Protein AF-A0A7Z9N1A2-F1 (afdb_monomer)

Structure (mmCIF, N/CA/C/O backbone):
data_AF-A0A7Z9N1A2-F1
#
_entry.id   AF-A0A7Z9N1A2-F1
#
loop_
_atom_site.group_PDB
_atom_site.id
_atom_site.type_symbol
_atom_site.label_atom_id
_atom_site.label_alt_id
_atom_site.label_comp_id
_atom_site.label_asym_id
_atom_site.label_entity_id
_atom_site.label_seq_id
_atom_site.pdbx_PDB_ins_code
_atom_site.Cartn_x
_atom_site.Cartn_y
_atom_site.Cartn_z
_atom_site.occupancy
_atom_site.B_iso_or_equiv
_atom_site.auth_seq_id
_atom_site.auth_comp_id
_atom_site.auth_asym_id
_atom_site.auth_atom_id
_atom_site.pdbx_PDB_model_num
ATOM 1 N N . MET A 1 1 ? -31.676 -29.178 6.884 1.00 46.12 1 MET A N 1
ATOM 2 C CA . MET A 1 1 ? -31.050 -28.590 5.683 1.00 46.12 1 MET A CA 1
ATOM 3 C C . MET A 1 1 ? -30.686 -27.167 6.058 1.00 46.12 1 MET A C 1
ATOM 5 O O . MET A 1 1 ? -31.570 -26.371 6.336 1.00 46.12 1 MET A O 1
ATOM 9 N N . ASN A 1 2 ? -29.401 -26.949 6.323 1.00 45.44 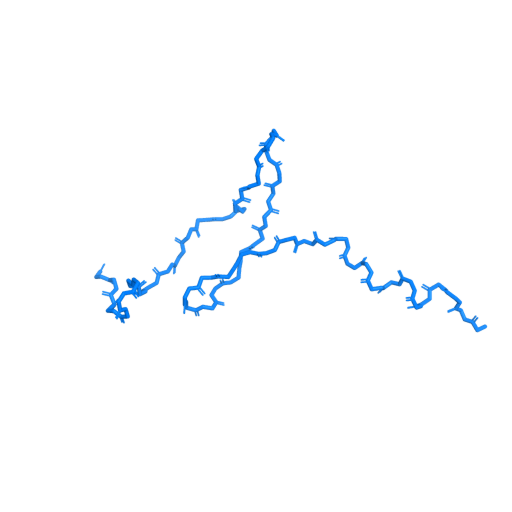2 ASN A N 1
ATOM 10 C CA . ASN A 1 2 ? -28.905 -25.856 7.154 1.00 45.44 2 ASN A CA 1
ATOM 11 C C . ASN A 1 2 ? -28.884 -24.524 6.397 1.00 45.44 2 ASN A C 1
ATOM 13 O O . ASN A 1 2 ? -27.991 -24.303 5.589 1.00 45.44 2 ASN A O 1
A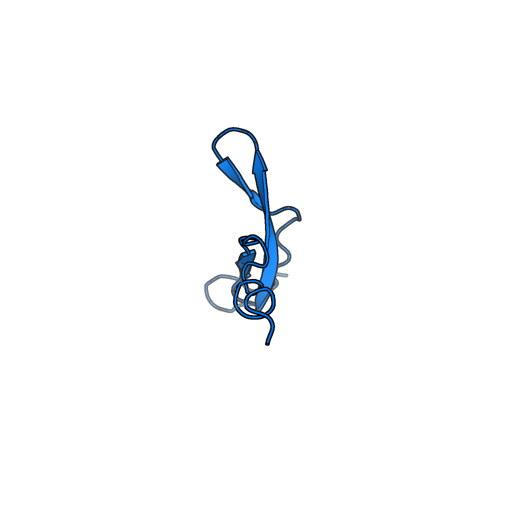TOM 17 N N . LEU A 1 3 ? -29.774 -23.602 6.772 1.00 57.19 3 LEU A N 1
ATOM 18 C CA . LEU A 1 3 ? -29.734 -22.188 6.363 1.00 57.19 3 LEU A CA 1
ATOM 19 C C . LEU A 1 3 ? -28.480 -21.447 6.895 1.00 57.19 3 LEU A C 1
ATOM 21 O O . LEU A 1 3 ? -28.181 -20.330 6.499 1.00 57.19 3 LEU A O 1
ATOM 25 N N . ILE A 1 4 ? -27.717 -22.085 7.791 1.00 60.47 4 ILE A N 1
ATOM 26 C CA . ILE A 1 4 ? -26.505 -21.538 8.427 1.00 60.47 4 ILE A CA 1
ATOM 27 C C . ILE A 1 4 ? -25.250 -21.717 7.541 1.00 60.47 4 ILE A C 1
ATOM 29 O O . ILE A 1 4 ? -24.208 -21.139 7.839 1.00 60.47 4 ILE A O 1
ATOM 33 N N . LEU A 1 5 ? -25.327 -22.492 6.447 1.00 55.59 5 LEU A N 1
ATOM 34 C CA . LEU A 1 5 ? -24.198 -22.697 5.523 1.00 55.59 5 LEU A CA 1
ATOM 35 C C . LEU A 1 5 ? -24.203 -21.739 4.319 1.00 55.59 5 LEU A C 1
ATOM 37 O O . LEU A 1 5 ? -23.133 -21.448 3.800 1.00 55.59 5 LEU A O 1
ATOM 41 N N . GLU A 1 6 ? -25.356 -21.191 3.925 1.00 59.16 6 GLU A N 1
ATOM 42 C CA . GLU A 1 6 ? -25.455 -20.218 2.816 1.00 59.16 6 GLU A CA 1
ATOM 43 C C . GLU A 1 6 ? -25.216 -18.763 3.259 1.00 59.16 6 GLU A C 1
ATOM 45 O O . GLU A 1 6 ? -24.946 -17.904 2.427 1.00 59.16 6 GLU A O 1
ATOM 50 N N . LEU A 1 7 ? -25.236 -18.482 4.569 1.00 52.94 7 LEU A N 1
ATOM 51 C CA . LEU A 1 7 ? -24.929 -17.155 5.130 1.00 52.94 7 LEU A CA 1
ATOM 52 C C . LEU A 1 7 ? -23.475 -16.998 5.598 1.00 52.94 7 LEU A C 1
ATOM 54 O O . LEU A 1 7 ? -23.111 -15.972 6.162 1.00 52.94 7 LEU A O 1
ATOM 58 N N . ARG A 1 8 ? -22.612 -17.991 5.363 1.00 53.41 8 ARG A N 1
ATOM 59 C CA . ARG A 1 8 ? -21.170 -17.874 5.631 1.00 53.41 8 ARG A CA 1
ATOM 60 C C . ARG A 1 8 ? -20.386 -17.684 4.342 1.00 53.41 8 ARG A C 1
ATOM 62 O O . ARG A 1 8 ? -19.421 -18.394 4.097 1.00 53.41 8 ARG A O 1
ATOM 69 N N . ASN A 1 9 ? -20.793 -16.714 3.532 1.00 45.97 9 ASN A N 1
ATOM 70 C CA . ASN A 1 9 ? -19.835 -16.032 2.665 1.00 45.97 9 ASN A CA 1
ATOM 71 C C . ASN A 1 9 ? -19.683 -14.558 3.048 1.00 45.97 9 ASN A C 1
ATOM 73 O O . ASN A 1 9 ? -19.312 -13.728 2.228 1.00 45.97 9 ASN A O 1
ATOM 77 N N . GLU A 1 10 ? -19.938 -14.247 4.317 1.00 51.19 10 GLU A N 1
ATOM 78 C CA . GLU A 1 10 ? -19.305 -13.116 4.976 1.00 51.19 10 GLU A CA 1
ATOM 79 C C . GLU A 1 10 ? -18.050 -13.647 5.677 1.00 51.19 10 GLU A C 1
ATOM 81 O O . GLU A 1 10 ? -18.018 -13.872 6.887 1.00 51.19 10 GLU A O 1
ATOM 86 N N . THR A 1 11 ? -16.978 -13.882 4.912 1.00 51.34 11 THR A N 1
ATOM 87 C CA . THR A 1 11 ? -15.662 -13.545 5.462 1.00 51.34 11 THR A CA 1
ATOM 88 C C . THR A 1 11 ? -15.761 -12.053 5.719 1.00 51.34 11 THR A C 1
ATOM 90 O O . THR A 1 11 ? -15.714 -11.299 4.754 1.00 51.34 11 THR A O 1
ATOM 93 N N . TRP A 1 12 ? -16.084 -11.653 6.952 1.00 46.44 12 TRP A N 1
ATOM 94 C CA . TRP A 1 12 ? -16.193 -10.258 7.380 1.00 46.44 12 TRP A CA 1
ATOM 95 C C . TRP A 1 12 ? -15.085 -9.465 6.701 1.00 46.44 12 TRP A C 1
ATOM 97 O O . TRP A 1 12 ? -13.917 -9.685 7.015 1.00 46.44 12 TRP A O 1
ATOM 107 N N . GLY A 1 13 ? -15.485 -8.714 5.669 1.00 53.34 13 GLY A N 1
ATOM 108 C CA . GLY A 1 13 ? -14.649 -8.351 4.531 1.00 53.34 13 GLY A CA 1
ATOM 109 C C . GLY A 1 13 ? -13.333 -7.781 4.997 1.00 53.34 13 GLY A C 1
ATOM 110 O O . GLY A 1 13 ? -13.283 -6.656 5.484 1.00 53.34 13 GLY A O 1
ATOM 111 N N . GLN A 1 14 ? -12.277 -8.574 4.882 1.00 64.38 14 GLN A N 1
ATOM 112 C CA . GLN A 1 14 ? -10.951 -8.032 5.038 1.00 64.38 14 GLN A CA 1
ATOM 113 C C . GLN A 1 14 ? -10.679 -7.284 3.743 1.00 64.38 14 GLN A C 1
ATOM 115 O O . GLN A 1 14 ? -10.401 -7.896 2.713 1.00 64.38 14 GLN A O 1
ATOM 120 N N . ASP A 1 1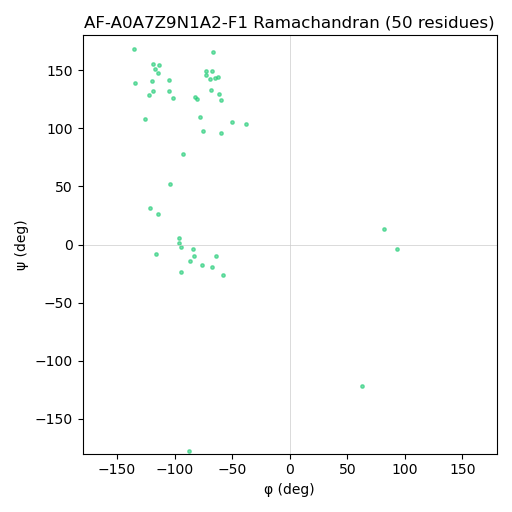5 ? -10.881 -5.969 3.775 1.00 84.94 15 ASP A N 1
ATOM 121 C CA . ASP A 1 15 ? -10.580 -5.118 2.637 1.00 84.94 15 ASP A CA 1
ATOM 122 C C . ASP A 1 15 ? -9.090 -5.270 2.333 1.00 84.94 15 ASP A C 1
ATOM 124 O O . ASP A 1 15 ? -8.233 -5.094 3.207 1.00 84.94 15 ASP A O 1
ATOM 128 N N . THR A 1 16 ? -8.782 -5.645 1.096 1.00 94.12 16 THR A N 1
ATOM 129 C CA . THR A 1 16 ? -7.407 -5.786 0.628 1.00 94.12 16 THR A CA 1
ATOM 130 C C . THR A 1 16 ? -7.095 -4.759 -0.441 1.00 94.12 16 THR A C 1
ATOM 132 O O . THR A 1 16 ? -7.945 -4.432 -1.269 1.00 94.12 16 THR A O 1
ATOM 135 N N . VAL A 1 17 ? -5.843 -4.320 -0.483 1.00 95.31 17 VAL A N 1
ATOM 136 C CA . VAL A 1 17 ? -5.287 -3.558 -1.606 1.00 95.31 17 VAL A CA 1
ATOM 137 C C . VAL A 1 17 ? -4.379 -4.482 -2.410 1.00 95.31 17 VAL A C 1
ATOM 139 O O . VAL A 1 17 ? -3.663 -5.297 -1.834 1.00 95.31 17 VAL A O 1
ATOM 142 N N . THR A 1 18 ? -4.397 -4.362 -3.735 1.00 96.44 18 THR A N 1
ATOM 143 C CA . THR A 1 18 ? -3.480 -5.083 -4.628 1.00 96.44 18 THR A CA 1
ATOM 144 C C . THR A 1 18 ? -2.633 -4.081 -5.405 1.00 96.44 18 THR A C 1
ATOM 146 O O . THR A 1 18 ? -3.178 -3.113 -5.937 1.00 96.44 18 THR A O 1
ATOM 149 N N . ASP A 1 19 ? -1.313 -4.279 -5.453 1.00 97.25 19 ASP A N 1
ATOM 150 C CA . ASP A 1 19 ? -0.411 -3.431 -6.249 1.00 97.25 19 ASP A CA 1
ATOM 151 C C . ASP A 1 19 ? -0.253 -3.915 -7.707 1.00 97.25 19 ASP A C 1
ATOM 153 O O . ASP A 1 19 ? -0.908 -4.863 -8.142 1.00 97.25 19 ASP A O 1
ATOM 157 N N . ILE A 1 20 ? 0.595 -3.231 -8.486 1.00 96.00 20 ILE A N 1
ATOM 158 C CA . ILE A 1 20 ? 0.835 -3.530 -9.911 1.00 96.00 20 ILE A CA 1
ATOM 159 C C . ILE A 1 20 ? 1.536 -4.880 -10.142 1.00 96.00 20 ILE A C 1
ATOM 161 O O . ILE A 1 20 ? 1.414 -5.442 -11.228 1.00 96.00 20 ILE A O 1
ATOM 165 N N . ASP A 1 21 ? 2.190 -5.426 -9.116 1.00 97.31 21 ASP A N 1
ATOM 166 C CA . ASP A 1 21 ? 2.887 -6.716 -9.169 1.00 97.31 21 ASP A CA 1
ATOM 167 C C . ASP A 1 21 ? 2.000 -7.869 -8.686 1.00 97.31 21 ASP A C 1
ATOM 169 O O . ASP A 1 21 ? 2.408 -9.030 -8.696 1.00 97.31 21 ASP A O 1
ATOM 173 N N . GLY A 1 22 ? 0.773 -7.560 -8.255 1.00 96.69 22 GLY A N 1
ATOM 174 C CA . GLY A 1 22 ? -0.158 -8.536 -7.710 1.00 96.69 22 GLY A CA 1
ATOM 175 C C . GLY A 1 22 ? 0.087 -8.874 -6.241 1.00 96.69 22 GLY A C 1
ATOM 176 O O . GLY A 1 22 ? -0.498 -9.839 -5.748 1.00 96.69 22 GLY A O 1
ATOM 177 N N . ASN A 1 23 ? 0.905 -8.103 -5.513 1.00 97.38 23 ASN A N 1
ATOM 178 C CA . ASN A 1 23 ? 0.993 -8.274 -4.065 1.00 97.38 23 ASN A CA 1
ATOM 179 C C . ASN A 1 23 ? -0.327 -7.840 -3.426 1.00 97.38 23 ASN A C 1
ATOM 181 O O . ASN A 1 23 ? -0.842 -6.764 -3.733 1.00 97.38 23 ASN A O 1
ATOM 185 N N . ILE A 1 24 ? -0.853 -8.664 -2.521 1.00 96.62 24 ILE A N 1
ATOM 186 C CA . ILE A 1 24 ? -2.096 -8.407 -1.790 1.00 96.62 24 ILE A CA 1
ATOM 187 C C . ILE A 1 24 ? -1.745 -8.000 -0.362 1.00 96.62 24 ILE A C 1
ATOM 189 O O . ILE A 1 24 ? -0.948 -8.671 0.294 1.00 96.62 24 ILE A O 1
ATOM 193 N N . TYR A 1 25 ? -2.362 -6.918 0.102 1.00 97.00 25 TYR A N 1
ATOM 194 C CA . TYR A 1 25 ? -2.146 -6.325 1.414 1.00 97.00 25 TYR A CA 1
ATOM 195 C C . TYR A 1 25 ? -3.458 -6.281 2.175 1.00 97.00 25 TYR A C 1
ATOM 197 O O . TYR A 1 25 ? -4.449 -5.748 1.672 1.00 97.00 25 TYR A O 1
ATOM 205 N N . GLU A 1 26 ? -3.456 -6.791 3.400 1.00 95.38 26 GLU A N 1
ATOM 206 C CA . GLU A 1 26 ? -4.563 -6.580 4.325 1.00 95.38 26 GLU A CA 1
ATOM 207 C C . GLU A 1 26 ? -4.632 -5.107 4.737 1.00 95.38 26 GLU A C 1
ATOM 209 O O . GLU A 1 26 ? -3.608 -4.415 4.821 1.00 95.38 26 GLU A O 1
ATOM 214 N N . THR A 1 27 ? -5.838 -4.626 5.028 1.00 94.50 27 THR A N 1
ATOM 215 C CA . THR A 1 27 ? -6.038 -3.282 5.5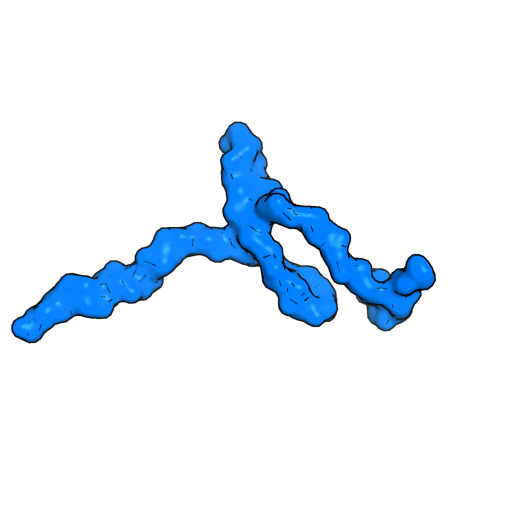66 1.00 94.50 27 THR A CA 1
ATOM 216 C C . THR A 1 27 ? -6.571 -3.303 6.993 1.00 94.50 27 THR A C 1
ATOM 218 O O . THR A 1 27 ? -7.203 -4.259 7.444 1.00 94.50 27 THR A O 1
ATOM 221 N N . VAL A 1 28 ? -6.284 -2.227 7.722 1.00 93.88 28 VAL A N 1
ATOM 222 C CA . VAL A 1 28 ? -6.729 -1.979 9.091 1.00 93.88 28 VAL A CA 1
ATOM 223 C C . VAL A 1 28 ? -7.235 -0.548 9.213 1.00 93.88 28 VAL A C 1
ATOM 225 O O . VAL A 1 28 ? -6.640 0.391 8.681 1.00 93.88 28 VAL A O 1
ATOM 228 N N . GLN A 1 29 ? -8.330 -0.354 9.941 1.00 9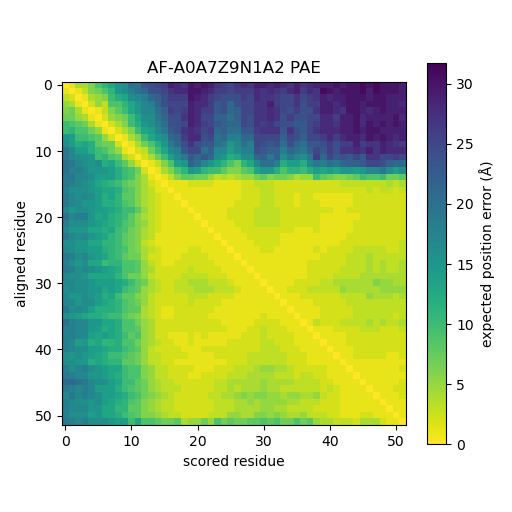3.69 29 GLN A N 1
ATOM 229 C CA . GLN A 1 29 ? -8.815 0.984 10.258 1.00 93.69 29 GLN A CA 1
ATOM 230 C C . GLN A 1 29 ? -8.055 1.553 11.463 1.00 93.69 29 GLN A C 1
ATOM 232 O O . GLN A 1 29 ? -8.008 0.941 12.529 1.00 93.69 29 GLN A O 1
ATOM 237 N N . ILE A 1 30 ? -7.491 2.751 11.306 1.00 91.12 30 ILE A N 1
ATOM 238 C CA . ILE A 1 30 ? -6.829 3.511 12.371 1.00 91.12 30 ILE A CA 1
ATOM 239 C C . ILE A 1 30 ? -7.472 4.898 12.425 1.00 91.12 30 ILE A C 1
ATOM 241 O O . ILE A 1 30 ? -7.285 5.733 11.536 1.00 91.12 30 ILE A O 1
ATOM 245 N N . GLY A 1 31 ? -8.255 5.139 13.479 1.00 95.38 31 GLY A N 1
ATOM 246 C CA . GLY A 1 31 ? -9.100 6.328 13.581 1.00 95.38 31 GLY A CA 1
ATOM 247 C C . GLY A 1 31 ? -10.154 6.352 12.471 1.00 95.38 31 GLY A C 1
ATOM 248 O O . GLY A 1 31 ? -10.951 5.424 12.336 1.00 95.38 31 GLY A O 1
ATOM 249 N N . GLU A 1 32 ? -10.144 7.411 11.666 1.00 95.38 32 GLU A N 1
ATOM 250 C CA . GLU A 1 32 ? -11.082 7.614 10.551 1.00 95.38 32 GLU A CA 1
ATOM 251 C C . GLU A 1 32 ? -10.522 7.161 9.190 1.00 95.38 32 GLU A C 1
ATOM 253 O O . GLU A 1 32 ? -11.189 7.311 8.171 1.00 95.38 32 GLU A O 1
ATOM 258 N N . GLN A 1 33 ? -9.296 6.627 9.151 1.00 94.06 33 GLN A N 1
ATOM 259 C CA . GLN A 1 33 ? -8.614 6.233 7.915 1.00 94.06 33 GLN A CA 1
ATOM 260 C C . GLN A 1 33 ? -8.350 4.729 7.872 1.00 94.06 33 GLN A C 1
ATOM 262 O O . GLN A 1 33 ? -8.139 4.090 8.904 1.00 94.06 33 GLN A O 1
ATOM 267 N N . VAL A 1 34 ? -8.315 4.178 6.661 1.00 94.62 34 VAL A N 1
ATOM 268 C CA . VAL A 1 34 ? -7.938 2.787 6.392 1.00 94.62 34 VAL A CA 1
ATOM 269 C C . VAL A 1 34 ? -6.496 2.762 5.888 1.00 94.62 34 VAL A C 1
ATOM 271 O O . VAL A 1 34 ? -6.152 3.473 4.946 1.00 94.62 34 VAL A O 1
ATOM 274 N N . TRP A 1 35 ? -5.655 1.960 6.536 1.00 95.75 35 TRP A N 1
ATOM 275 C CA . TRP A 1 35 ? -4.226 1.814 6.260 1.00 95.75 35 TRP A CA 1
ATOM 276 C C . TRP A 1 35 ? -3.902 0.381 5.855 1.00 95.75 35 TRP A C 1
ATOM 278 O O . TRP A 1 35 ? -4.595 -0.547 6.259 1.00 95.75 35 TRP A O 1
ATOM 288 N N . MET A 1 36 ?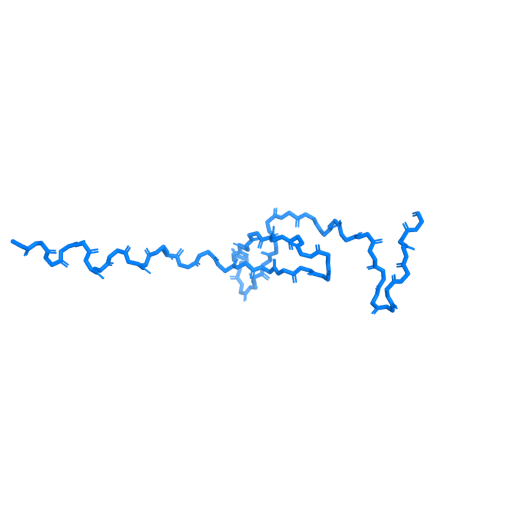 -2.819 0.183 5.106 1.00 96.38 36 MET A N 1
ATOM 289 C CA . MET A 1 36 ? -2.262 -1.158 4.912 1.00 96.38 36 MET A CA 1
ATOM 290 C C . MET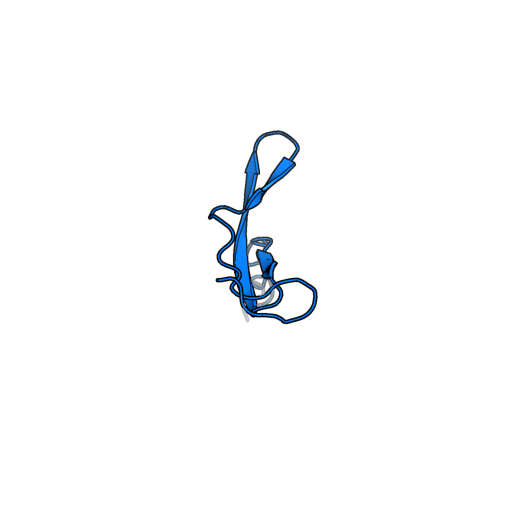 A 1 36 ? -1.643 -1.656 6.224 1.00 96.38 36 MET A C 1
ATOM 292 O O . MET A 1 36 ? -1.031 -0.878 6.958 1.00 96.38 36 MET A O 1
ATOM 296 N N . ALA A 1 37 ? -1.787 -2.950 6.506 1.00 95.75 37 ALA A N 1
ATOM 297 C CA . ALA A 1 37 ? -1.218 -3.585 7.695 1.00 95.75 37 ALA A CA 1
ATOM 298 C C . ALA A 1 37 ? 0.302 -3.828 7.589 1.00 95.75 37 ALA A C 1
ATOM 300 O O . ALA A 1 37 ? 0.972 -4.036 8.600 1.00 95.75 37 ALA A O 1
ATOM 301 N N . GLU A 1 38 ? 0.853 -3.789 6.374 1.00 96.81 38 GLU A N 1
ATOM 302 C CA . GLU A 1 38 ? 2.276 -3.970 6.078 1.00 96.81 38 GLU A CA 1
ATOM 303 C C . GLU A 1 38 ? 2.778 -2.919 5.069 1.00 96.81 38 GLU A C 1
ATOM 305 O O . GLU A 1 38 ? 1.995 -2.190 4.457 1.00 96.81 38 GLU A O 1
ATOM 310 N N . ASN A 1 39 ? 4.100 -2.827 4.899 1.00 97.88 39 ASN A N 1
ATOM 311 C CA . ASN A 1 39 ? 4.721 -1.898 3.953 1.00 97.88 39 ASN A CA 1
ATOM 312 C C . ASN A 1 39 ? 4.528 -2.343 2.494 1.00 97.88 39 ASN A C 1
ATOM 314 O O . ASN A 1 39 ? 4.547 -3.534 2.191 1.00 97.88 39 ASN A O 1
ATOM 318 N N . LEU A 1 40 ? 4.451 -1.368 1.581 1.00 97.25 40 LEU A N 1
ATOM 319 C CA . LEU A 1 40 ? 4.468 -1.611 0.135 1.00 97.25 40 LEU A CA 1
ATOM 320 C C . LEU A 1 40 ? 5.790 -2.281 -0.283 1.00 97.25 40 LEU A C 1
ATOM 322 O O . LEU A 1 40 ? 6.862 -1.769 0.038 1.00 97.25 40 LEU A O 1
ATOM 326 N N . LYS A 1 41 ? 5.707 -3.386 -1.031 1.00 97.00 41 LYS A N 1
ATOM 327 C CA . LYS A 1 41 ? 6.851 -4.178 -1.531 1.00 97.00 41 LYS A CA 1
ATOM 328 C C . LYS A 1 41 ? 6.872 -4.298 -3.061 1.00 97.00 41 LYS A C 1
ATOM 330 O O . LYS A 1 41 ? 7.305 -5.310 -3.603 1.00 97.00 41 LYS A O 1
ATOM 335 N N . VAL A 1 42 ? 6.375 -3.268 -3.742 1.00 97.88 42 VAL A N 1
ATOM 336 C CA . VAL A 1 42 ? 6.379 -3.186 -5.206 1.00 97.88 42 VAL A CA 1
ATOM 337 C C . VAL A 1 42 ? 7.814 -3.188 -5.747 1.00 97.88 42 VAL A C 1
ATOM 339 O O . VAL A 1 42 ? 8.719 -2.615 -5.143 1.00 97.88 42 VAL A O 1
ATOM 342 N N . THR A 1 43 ? 7.997 -3.833 -6.890 1.00 98.06 43 THR A N 1
ATOM 343 C CA . THR A 1 43 ? 9.255 -4.009 -7.626 1.00 98.06 43 THR A CA 1
ATOM 344 C C . THR A 1 43 ? 9.239 -3.331 -8.994 1.00 98.06 43 THR A C 1
ATOM 346 O O . THR A 1 43 ? 10.296 -3.202 -9.601 1.00 98.06 43 THR A O 1
ATOM 349 N N . HIS A 1 44 ? 8.085 -2.822 -9.445 1.00 98.31 44 HIS A N 1
ATOM 350 C CA . HIS A 1 44 ? 7.963 -2.041 -10.677 1.00 98.31 44 HIS A CA 1
ATOM 351 C C . HIS A 1 44 ? 7.435 -0.624 -10.430 1.00 98.31 44 HIS A C 1
ATOM 353 O O . HIS A 1 44 ? 6.502 -0.379 -9.658 1.00 98.31 44 HIS A O 1
ATOM 359 N N . TYR A 1 45 ? 7.999 0.340 -11.151 1.00 97.19 45 TYR A N 1
ATOM 360 C CA . TYR A 1 45 ? 7.424 1.669 -11.289 1.00 97.19 45 TYR A CA 1
ATOM 361 C C . TYR A 1 45 ? 6.102 1.619 -12.070 1.00 97.19 45 TYR A C 1
ATOM 363 O O . TYR A 1 45 ? 5.79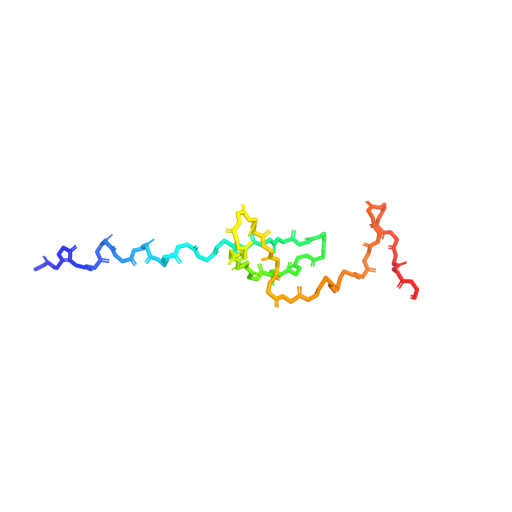4 0.670 -12.788 1.00 97.19 45 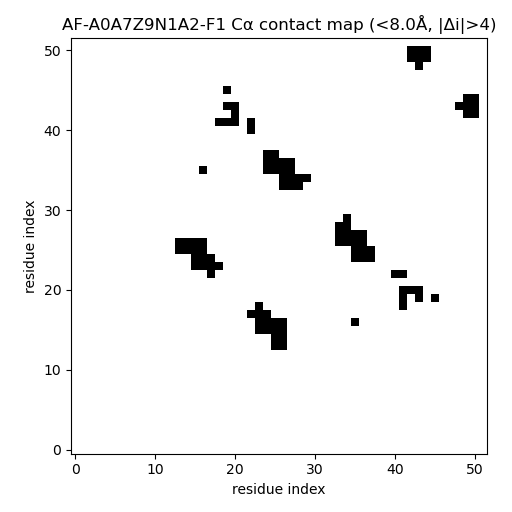TYR A O 1
ATOM 371 N N . ARG A 1 46 ? 5.319 2.705 -12.011 1.00 95.00 46 ARG A N 1
ATOM 372 C CA . ARG A 1 46 ? 4.045 2.821 -12.751 1.00 95.00 46 ARG A CA 1
ATOM 373 C C . ARG A 1 46 ? 4.201 2.656 -14.273 1.00 95.00 46 ARG A C 1
ATOM 375 O O . ARG A 1 46 ? 3.231 2.308 -14.937 1.00 95.00 46 ARG A O 1
ATOM 382 N N . ASN A 1 47 ? 5.375 2.953 -14.829 1.00 96.31 47 ASN A N 1
ATOM 383 C CA . ASN A 1 47 ? 5.663 2.770 -16.255 1.00 96.31 47 ASN A CA 1
ATOM 384 C C . ASN A 1 47 ? 6.099 1.334 -16.615 1.00 96.31 47 ASN A C 1
ATOM 386 O O . ASN A 1 47 ? 6.277 1.063 -17.798 1.00 96.31 47 ASN A O 1
ATOM 390 N N . GLY A 1 48 ? 6.241 0.440 -15.631 1.00 95.31 48 GLY A N 1
ATOM 391 C CA . GLY A 1 48 ? 6.639 -0.955 -15.813 1.00 95.31 48 GLY A CA 1
ATOM 392 C C . GLY A 1 48 ? 8.139 -1.229 -15.679 1.00 95.31 48 GLY A C 1
ATOM 393 O O . GLY A 1 48 ? 8.520 -2.391 -15.743 1.00 95.31 48 GLY A O 1
ATOM 394 N N . ASP A 1 49 ? 8.982 -0.211 -15.484 1.00 97.69 49 ASP A N 1
ATOM 395 C CA . ASP A 1 49 ? 10.417 -0.425 -15.253 1.00 97.69 49 ASP A CA 1
ATOM 396 C C . ASP A 1 49 ? 10.666 -1.004 -13.849 1.00 97.69 49 ASP A C 1
ATOM 398 O O . ASP A 1 49 ? 9.967 -0.640 -12.900 1.00 97.69 49 ASP A O 1
ATOM 402 N N . GLU A 1 50 ? 11.681 -1.859 -13.701 1.00 97.62 50 GLU A N 1
ATOM 403 C CA . GLU A 1 50 ? 12.105 -2.393 -12.398 1.00 97.62 50 GLU A CA 1
ATOM 404 C C . GLU A 1 50 ? 12.652 -1.283 -11.479 1.00 97.62 50 GLU A C 1
ATOM 406 O O . GLU A 1 50 ? 13.326 -0.345 -11.920 1.00 97.62 50 GLU A O 1
ATOM 411 N N . ILE A 1 51 ? 12.373 -1.403 -10.181 1.00 95.69 51 ILE A N 1
ATOM 412 C CA . ILE A 1 51 ? 12.934 -0.546 -9.133 1.00 95.69 51 ILE A CA 1
ATOM 413 C C . ILE A 1 51 ? 14.355 -1.049 -8.792 1.00 95.69 51 ILE A C 1
ATOM 415 O O . ILE A 1 51 ? 14.486 -2.229 -8.463 1.00 95.69 51 ILE A O 1
ATOM 419 N N . PRO A 1 52 ? 15.401 -0.192 -8.859 1.00 92.81 52 PRO A N 1
ATOM 420 C CA . PRO A 1 52 ? 16.794 -0.579 -8.593 1.00 92.81 52 PRO A CA 1
ATOM 421 C C . PRO A 1 52 ? 17.114 -0.969 -7.146 1.00 92.81 52 PRO A C 1
ATOM 423 O O . PRO A 1 52 ? 16.502 -0.392 -6.215 1.00 92.81 52 PRO A O 1
#

Secondary structure (DSSP, 8-state):
--TTTTT--------EEE-TT--EEEEEEETTEEEESS-----B-TTSPBP-

Nearest PDB structures (foldseek):
  1orc-assembly1_A  TM=5.233E-01  e=3.231E+00  Lambdavirus lambda
  3vpb-assembly1_F  TM=4.699E-01  e=2.652E+00  Sulfurisphaera tokodaii str. 7
  8x6g-assembly1_D  TM=3.698E-01  e=7.607E+00  Staphylococcus aureus

Sequence (52 aa):
MNLILELRNETWGQDTVTDIDGNIYETVQIGEQVWMAENLKVTHYRNGDEIP

Radius of gyration: 16.72 Å; Cα contacts (8 Å, |Δi|>4): 50; chains: 1; bounding box: 48×36×30 Å

pLDDT: mean 84.21, std 19.23, range [45.44, 98.31]

Foldseek 3Di:
DDPPVVPPPPPVDQDWDADPVGDIFTWDDDPPDIDTPDDDPDQADPVGDGDD

Solvent-accessible surface area (backbone atoms only — not comparable to full-atom values): 3662 Å² total; per-residue (Å²): 135,70,76,74,66,78,68,65,78,62,69,76,75,74,54,65,52,69,53,97,82,65,53,75,38,56,51,43,79,58,88,97,44,78,39,66,73,64,83,90,80,78,54,56,45,97,89,65,48,75,62,132

Mean predicted aligned error: 8.84 Å